Protein AF-T0YP45-F1 (afdb_monomer)

pLDDT: mean 76.04, std 20.91, range [28.64, 97.0]

InterPro domains:
  IPR009014 Transketolase C-terminal/Pyruvate-ferredoxin oxidoreductase domain II [SSF52922] (54-118)

Structure (mmCIF, N/CA/C/O backbone):
data_AF-T0YP45-F1
#
_entry.id   AF-T0YP45-F1
#
loop_
_atom_site.group_PDB
_atom_site.id
_atom_site.type_symbol
_atom_site.label_atom_id
_atom_site.label_alt_id
_atom_site.label_comp_id
_atom_site.label_asym_id
_atom_site.label_entity_id
_atom_site.label_seq_id
_atom_site.pdbx_PDB_ins_code
_atom_site.Cartn_x
_atom_site.Cartn_y
_atom_site.Cartn_z
_atom_site.occupancy
_atom_site.B_iso_or_equiv
_atom_site.auth_seq_id
_atom_site.auth_comp_id
_atom_site.auth_asym_id
_atom_site.auth_atom_id
_atom_site.pdbx_PDB_model_num
ATOM 1 N N . ASP A 1 1 ? 40.923 -34.282 -31.008 1.00 51.31 1 ASP A N 1
ATOM 2 C CA . ASP A 1 1 ? 41.028 -33.294 -32.104 1.00 51.31 1 ASP A CA 1
ATOM 3 C C . ASP A 1 1 ? 40.998 -31.878 -31.540 1.00 51.31 1 ASP A C 1
ATOM 5 O O . ASP A 1 1 ? 39.942 -31.284 -31.364 1.00 51.31 1 ASP A O 1
ATOM 9 N N . GLY A 1 2 ? 42.165 -31.387 -31.110 1.00 67.69 2 GLY A N 1
ATOM 10 C CA . GLY A 1 2 ? 42.314 -30.136 -30.359 1.00 67.69 2 GLY A CA 1
ATOM 11 C C . GLY A 1 2 ? 42.245 -28.898 -31.247 1.00 67.69 2 GLY A C 1
ATOM 12 O O . GLY A 1 2 ? 43.276 -28.347 -31.623 1.00 67.69 2 GLY A O 1
ATOM 13 N N . VAL A 1 3 ? 41.035 -28.448 -31.571 1.00 72.69 3 VAL A N 1
ATOM 14 C CA . VAL A 1 3 ? 40.846 -27.167 -32.261 1.00 72.69 3 VAL A CA 1
ATOM 15 C C . VAL A 1 3 ? 41.180 -26.032 -31.289 1.00 72.69 3 VAL A C 1
ATOM 17 O O . VAL A 1 3 ? 40.567 -25.912 -30.229 1.00 72.69 3 VAL A O 1
ATOM 20 N N . ALA A 1 4 ? 42.168 -25.205 -31.637 1.00 66.94 4 ALA A N 1
ATOM 21 C CA . ALA A 1 4 ? 42.574 -24.065 -30.823 1.00 66.94 4 ALA A CA 1
ATOM 22 C C . ALA A 1 4 ? 41.429 -23.044 -30.717 1.00 66.94 4 ALA A C 1
ATOM 24 O O . ALA A 1 4 ? 40.962 -22.510 -31.727 1.00 66.94 4 ALA A O 1
ATOM 25 N N . PHE A 1 5 ? 40.985 -22.750 -29.492 1.00 76.25 5 PHE A N 1
ATOM 26 C CA . PHE A 1 5 ? 40.005 -21.695 -29.241 1.00 76.25 5 PHE A CA 1
ATOM 27 C C . PHE A 1 5 ? 40.577 -20.353 -29.707 1.00 76.25 5 PHE A C 1
ATOM 29 O O . PHE A 1 5 ? 41.528 -19.831 -29.127 1.00 76.25 5 PHE A O 1
ATOM 36 N N . THR A 1 6 ? 40.005 -19.799 -30.775 1.00 69.50 6 THR A N 1
ATOM 37 C CA . THR A 1 6 ? 40.389 -18.482 -31.283 1.00 69.50 6 THR A CA 1
ATOM 38 C C . THR A 1 6 ? 39.403 -17.458 -30.742 1.00 69.50 6 THR A C 1
ATOM 40 O O . THR A 1 6 ? 38.245 -17.413 -31.158 1.00 69.50 6 THR A O 1
ATOM 43 N N . HIS A 1 7 ? 39.849 -16.636 -29.794 1.00 69.31 7 HIS A N 1
ATOM 44 C CA . HIS A 1 7 ? 39.040 -15.537 -29.286 1.00 69.31 7 HIS A CA 1
ATOM 45 C C . HIS A 1 7 ? 38.815 -14.508 -30.401 1.00 69.31 7 HIS A C 1
ATOM 47 O O . HIS A 1 7 ? 39.740 -13.813 -30.823 1.00 69.31 7 HIS A O 1
ATOM 53 N N . ARG A 1 8 ? 37.579 -14.424 -30.899 1.00 70.31 8 ARG A N 1
ATOM 54 C CA . ARG A 1 8 ? 37.172 -13.455 -31.918 1.00 70.31 8 ARG A CA 1
ATOM 55 C C . ARG A 1 8 ? 36.477 -12.283 -31.222 1.00 70.31 8 ARG A C 1
ATOM 57 O O . ARG A 1 8 ? 35.296 -12.369 -30.904 1.00 70.31 8 ARG A O 1
ATOM 64 N N . VAL A 1 9 ? 37.204 -11.192 -30.981 1.00 62.03 9 VAL A N 1
ATOM 65 C CA . VAL A 1 9 ? 36.599 -9.934 -30.512 1.00 62.03 9 VAL A CA 1
ATOM 66 C C . VAL A 1 9 ? 35.831 -9.313 -31.673 1.00 62.03 9 VAL A C 1
ATOM 68 O O . VAL A 1 9 ? 36.423 -8.792 -32.616 1.00 62.03 9 VAL A O 1
ATOM 71 N N . THR A 1 10 ? 34.505 -9.361 -31.625 1.00 63.22 10 THR A N 1
ATOM 72 C CA . THR A 1 10 ? 33.655 -8.569 -32.518 1.00 63.22 10 THR A CA 1
ATOM 73 C C . THR A 1 10 ? 33.561 -7.139 -31.995 1.00 63.22 10 THR A C 1
ATOM 75 O O . THR A 1 10 ? 32.873 -6.876 -31.013 1.00 63.22 10 THR A O 1
ATOM 78 N N . ALA A 1 11 ? 34.221 -6.200 -32.673 1.00 53.75 11 ALA A N 1
ATOM 79 C CA . ALA A 1 11 ? 34.114 -4.761 -32.421 1.00 53.75 11 ALA A CA 1
ATOM 80 C C . ALA A 1 11 ? 32.847 -4.159 -33.062 1.00 53.75 11 ALA A C 1
ATOM 82 O O . ALA A 1 11 ? 32.903 -3.134 -33.739 1.00 53.75 11 ALA A O 1
ATOM 83 N N . GLN A 1 12 ? 31.689 -4.805 -32.888 1.00 62.03 12 GLN A N 1
ATOM 84 C CA . GLN A 1 12 ? 30.417 -4.172 -33.229 1.00 62.03 12 GLN A CA 1
ATOM 85 C C . GLN A 1 12 ? 30.138 -3.130 -32.142 1.00 62.03 12 GLN A C 1
ATOM 87 O O . GLN A 1 12 ? 29.618 -3.440 -31.072 1.00 62.03 12 GLN A O 1
ATOM 92 N N . LEU A 1 13 ? 30.584 -1.896 -32.387 1.00 59.22 13 LEU A N 1
ATOM 93 C CA . LEU A 1 13 ? 30.359 -0.754 -31.507 1.00 59.22 13 LEU A CA 1
ATOM 94 C C . LEU A 1 13 ? 28.862 -0.418 -31.489 1.00 59.22 13 LEU A C 1
ATOM 96 O O . LEU A 1 13 ? 28.377 0.430 -32.227 1.00 59.22 13 LEU A O 1
ATOM 100 N N . LEU A 1 14 ? 28.132 -1.083 -30.596 1.00 60.19 14 LEU A N 1
ATOM 101 C CA . LEU A 1 14 ? 26.730 -0.805 -30.282 1.00 60.19 14 LEU A CA 1
ATOM 102 C C . LEU A 1 14 ? 26.561 0.458 -29.417 1.00 60.19 14 LEU A C 1
ATOM 104 O O . LEU A 1 14 ? 25.458 0.744 -28.974 1.00 60.19 14 LEU A O 1
ATOM 108 N N . GLY A 1 15 ? 27.635 1.211 -29.150 1.00 64.06 15 GLY A N 1
ATOM 109 C CA . GLY A 1 15 ? 27.667 2.284 -28.151 1.00 64.06 15 GLY A CA 1
ATOM 110 C C . GLY A 1 15 ? 26.571 3.340 -28.323 1.00 64.06 15 GLY A C 1
ATOM 111 O O . GLY A 1 15 ? 25.862 3.630 -27.367 1.00 64.06 15 GLY A O 1
ATOM 112 N N . ALA A 1 16 ? 26.370 3.867 -29.535 1.00 64.00 16 ALA A N 1
ATOM 113 C CA . ALA A 1 16 ? 25.328 4.868 -29.785 1.00 64.00 16 ALA A CA 1
ATOM 114 C C . ALA A 1 16 ? 23.909 4.293 -29.601 1.00 64.00 16 ALA A C 1
ATOM 116 O O . ALA A 1 16 ? 23.086 4.882 -28.906 1.00 64.00 16 ALA A O 1
ATOM 117 N N . THR A 1 17 ? 23.646 3.101 -30.142 1.00 68.50 17 THR A N 1
ATOM 118 C CA . THR A 1 17 ? 22.350 2.412 -30.017 1.00 68.50 17 THR A CA 1
ATOM 119 C C . THR A 1 17 ? 22.052 1.985 -28.577 1.00 68.50 17 THR A C 1
ATOM 121 O O . THR A 1 17 ? 20.904 2.041 -28.143 1.00 68.50 17 THR A O 1
ATOM 124 N N . LEU A 1 18 ? 23.072 1.592 -27.808 1.00 74.50 18 LEU A N 1
ATOM 125 C CA . LEU A 1 18 ? 22.949 1.267 -26.386 1.00 74.50 18 LEU A CA 1
ATOM 126 C C . LEU A 1 18 ? 22.614 2.511 -25.565 1.00 74.50 18 LEU A C 1
ATOM 128 O O . LEU A 1 18 ? 21.708 2.444 -24.743 1.00 74.50 18 LEU A O 1
ATOM 132 N N . ILE A 1 19 ? 23.266 3.645 -25.836 1.00 75.38 19 ILE A N 1
ATOM 133 C CA . ILE A 1 19 ? 22.957 4.929 -25.189 1.00 75.38 19 ILE A CA 1
ATOM 134 C C . ILE A 1 19 ? 21.514 5.358 -25.491 1.00 75.38 19 ILE A C 1
ATOM 136 O O . ILE A 1 19 ? 20.813 5.844 -24.605 1.00 75.38 19 ILE A O 1
ATOM 140 N N . GLU A 1 20 ? 21.037 5.186 -26.724 1.00 69.62 20 GLU A N 1
ATOM 141 C CA . GLU A 1 20 ? 19.650 5.505 -27.087 1.00 69.62 20 GLU A CA 1
ATOM 142 C C . GLU A 1 20 ? 18.635 4.566 -26.427 1.00 69.62 20 GLU A C 1
ATOM 144 O O . GLU A 1 20 ? 17.615 5.025 -25.902 1.00 69.62 20 GLU A O 1
ATOM 149 N N . LEU A 1 21 ? 18.920 3.261 -26.396 1.00 70.88 21 LEU A N 1
ATOM 150 C CA . LEU A 1 21 ? 18.086 2.275 -25.711 1.00 70.88 21 LEU A CA 1
ATOM 151 C C . LEU A 1 21 ? 18.018 2.567 -24.209 1.00 70.88 21 LEU A C 1
ATOM 153 O O . LEU A 1 21 ? 16.937 2.546 -23.623 1.00 70.88 21 LEU A O 1
ATOM 157 N N . GLU A 1 22 ? 19.158 2.890 -23.608 1.00 70.81 22 GLU A N 1
ATOM 158 C CA . GLU A 1 22 ? 19.286 3.277 -22.210 1.00 70.81 22 GLU A CA 1
ATOM 159 C C . GLU A 1 22 ? 18.484 4.552 -21.905 1.00 70.81 22 GLU A C 1
ATOM 161 O O . GLU A 1 22 ? 17.676 4.567 -20.974 1.00 70.81 22 GLU A O 1
ATOM 166 N N . ARG A 1 23 ? 18.591 5.594 -22.743 1.00 71.06 23 ARG A N 1
ATOM 167 C CA . ARG A 1 23 ? 17.770 6.815 -22.621 1.00 71.06 23 ARG A CA 1
ATOM 168 C C . ARG A 1 23 ? 16.277 6.533 -22.743 1.00 71.06 23 ARG A C 1
ATOM 170 O O . ARG A 1 23 ? 15.485 7.104 -21.996 1.00 71.06 23 ARG A O 1
ATOM 177 N N . SER A 1 24 ? 15.870 5.668 -23.673 1.00 71.75 24 SER A N 1
ATOM 178 C CA . SER A 1 24 ? 14.460 5.297 -23.820 1.00 71.75 24 SER A CA 1
ATOM 179 C C . SER A 1 24 ? 13.951 4.510 -22.613 1.00 71.75 24 SER A C 1
ATOM 181 O O . SER A 1 24 ? 12.820 4.737 -22.179 1.00 71.75 24 SER A O 1
ATOM 183 N N . LEU A 1 25 ? 14.769 3.606 -22.068 1.00 67.81 25 LEU A N 1
ATOM 184 C CA . LEU A 1 25 ? 14.449 2.852 -20.860 1.00 67.81 25 LEU A CA 1
ATOM 185 C C . LEU A 1 25 ? 14.281 3.785 -19.659 1.00 67.81 25 LEU A C 1
ATOM 187 O O . LEU A 1 25 ? 13.231 3.727 -19.029 1.00 67.81 25 LEU A O 1
ATOM 191 N N . TYR A 1 26 ? 15.244 4.668 -19.380 1.00 68.81 26 TYR A N 1
ATOM 192 C CA . TYR A 1 26 ? 15.216 5.530 -18.190 1.00 68.81 26 TYR A CA 1
ATOM 193 C C . TYR A 1 26 ? 14.351 6.792 -18.317 1.00 68.81 26 TYR A C 1
ATOM 195 O O . TYR A 1 26 ? 14.019 7.405 -17.306 1.00 68.81 26 TYR A O 1
ATOM 203 N N . GLY A 1 27 ? 13.973 7.190 -19.531 1.00 75.56 27 GLY A N 1
ATOM 204 C CA . GLY A 1 27 ? 13.120 8.352 -19.776 1.00 75.56 27 GLY A CA 1
ATOM 205 C C . GLY A 1 27 ? 11.691 7.957 -20.136 1.00 75.56 27 GLY A C 1
ATOM 206 O O . GLY A 1 27 ? 10.815 7.827 -19.279 1.00 75.56 27 GLY A O 1
ATOM 207 N N . SER A 1 28 ? 11.452 7.776 -21.436 1.00 79.19 28 SER A N 1
ATOM 208 C CA . SER A 1 28 ? 10.101 7.682 -22.001 1.00 79.19 28 SER A CA 1
ATOM 209 C C . SER A 1 28 ? 9.314 6.466 -21.513 1.00 79.19 28 SER A C 1
ATOM 211 O O . SER A 1 28 ? 8.127 6.584 -21.206 1.00 79.19 28 SER A O 1
ATOM 213 N N . ARG A 1 29 ? 9.956 5.299 -21.391 1.00 83.69 29 ARG A N 1
ATOM 214 C CA . ARG A 1 29 ? 9.275 4.063 -20.976 1.00 83.69 29 ARG A CA 1
ATOM 215 C C . ARG A 1 29 ? 8.873 4.083 -19.506 1.00 83.69 29 ARG A C 1
ATOM 217 O O . ARG A 1 29 ? 7.759 3.667 -19.189 1.00 83.69 29 ARG A O 1
ATOM 224 N N . LEU A 1 30 ? 9.729 4.597 -18.619 1.00 85.38 30 LEU A N 1
ATOM 225 C CA . LEU A 1 30 ? 9.371 4.772 -17.209 1.00 85.38 30 LEU A CA 1
ATOM 226 C C . LEU A 1 30 ? 8.228 5.773 -17.050 1.00 85.38 30 LEU A C 1
ATOM 228 O O . LEU A 1 30 ? 7.292 5.521 -16.296 1.00 85.38 30 LEU A O 1
ATOM 232 N N . GLU A 1 31 ? 8.236 6.878 -17.792 1.00 85.44 31 GLU A N 1
ATOM 233 C CA . GLU A 1 31 ? 7.129 7.827 -17.712 1.00 85.44 31 GLU A CA 1
ATOM 234 C C . GLU A 1 31 ? 5.797 7.203 -18.163 1.00 85.44 31 GLU A C 1
ATOM 236 O O . GLU A 1 31 ? 4.777 7.353 -17.483 1.00 85.44 31 GLU A O 1
ATOM 241 N N . MET A 1 32 ? 5.808 6.449 -19.266 1.00 88.75 32 MET A N 1
ATOM 242 C CA . MET A 1 32 ? 4.636 5.709 -19.742 1.00 88.75 32 MET A CA 1
ATOM 243 C C . MET A 1 32 ? 4.154 4.686 -18.711 1.00 88.75 32 MET A C 1
ATOM 245 O O . MET A 1 32 ? 2.958 4.635 -18.428 1.00 88.75 32 MET A O 1
ATOM 249 N N . ALA A 1 33 ? 5.066 3.923 -18.101 1.00 89.75 33 ALA A N 1
ATOM 250 C CA . ALA A 1 33 ? 4.731 2.966 -17.050 1.00 89.75 33 ALA A CA 1
ATOM 251 C C . ALA A 1 33 ? 4.085 3.654 -15.835 1.00 89.75 33 ALA A C 1
ATOM 253 O O . ALA A 1 33 ? 3.070 3.177 -15.331 1.00 89.75 33 ALA A O 1
ATOM 254 N N . ARG A 1 34 ? 4.607 4.815 -15.411 1.00 88.12 34 ARG A N 1
ATOM 255 C CA . ARG A 1 34 ? 4.036 5.609 -14.310 1.00 88.12 34 ARG A CA 1
ATOM 256 C C . ARG A 1 34 ? 2.623 6.095 -14.637 1.00 88.12 34 ARG A C 1
ATOM 258 O O . ARG A 1 34 ? 1.724 5.974 -13.809 1.00 88.12 34 ARG A O 1
ATOM 265 N N . ARG A 1 35 ? 2.417 6.642 -15.841 1.00 89.31 35 ARG A N 1
ATOM 266 C CA . ARG A 1 35 ? 1.097 7.112 -16.298 1.00 89.31 35 ARG A CA 1
ATOM 267 C C . ARG A 1 35 ? 0.105 5.956 -16.398 1.00 89.31 35 ARG A C 1
ATOM 269 O O . ARG A 1 35 ? -1.014 6.083 -15.917 1.00 89.31 35 ARG A O 1
ATOM 276 N N . TYR A 1 36 ? 0.526 4.825 -16.958 1.00 93.06 36 TYR A N 1
ATOM 277 C CA . TYR A 1 36 ? -0.287 3.614 -17.027 1.00 93.06 36 TYR A CA 1
ATOM 278 C C . TYR A 1 36 ? -0.686 3.126 -15.631 1.00 93.06 36 TYR A C 1
ATOM 280 O O . TYR A 1 36 ? -1.860 2.843 -15.398 1.00 93.06 36 TYR A O 1
ATOM 288 N N . ALA A 1 37 ? 0.260 3.076 -14.688 1.00 91.75 37 ALA A N 1
ATOM 289 C CA . ALA A 1 37 ? -0.010 2.651 -13.318 1.00 91.75 37 ALA A CA 1
ATOM 290 C C . ALA A 1 37 ? -1.036 3.553 -12.619 1.00 91.75 37 ALA A C 1
ATOM 292 O O . ALA A 1 37 ? -1.955 3.046 -11.976 1.00 91.75 37 ALA A O 1
ATOM 293 N N . ALA A 1 38 ? -0.911 4.872 -12.795 1.00 88.25 38 ALA A N 1
ATOM 294 C CA . ALA A 1 38 ? -1.852 5.847 -12.253 1.00 88.25 38 ALA A CA 1
ATOM 295 C C . ALA A 1 38 ? -3.246 5.733 -12.894 1.00 88.25 38 ALA A C 1
ATOM 297 O O . ALA A 1 38 ? -4.239 5.655 -12.177 1.00 88.25 38 ALA A O 1
ATOM 298 N N . LEU A 1 39 ? -3.325 5.666 -14.229 1.00 92.69 39 LEU A N 1
ATOM 299 C CA . LEU A 1 39 ? -4.594 5.571 -14.966 1.00 92.69 39 LEU A CA 1
ATOM 300 C C . LEU A 1 39 ? -5.373 4.291 -14.644 1.00 92.69 39 LEU A C 1
ATOM 302 O O . LEU A 1 39 ? -6.598 4.308 -14.636 1.00 92.69 39 LEU A O 1
ATOM 306 N N . ASN A 1 40 ? -4.670 3.193 -14.364 1.00 94.44 40 ASN A N 1
ATOM 307 C CA . ASN A 1 40 ? -5.285 1.907 -14.034 1.00 94.44 40 ASN A CA 1
ATOM 308 C C . ASN A 1 40 ? -5.427 1.669 -12.521 1.00 94.44 40 ASN A C 1
ATOM 310 O O . ASN A 1 40 ? -5.808 0.570 -12.121 1.00 94.44 40 ASN A O 1
ATOM 314 N N . GLY A 1 41 ? -5.093 2.654 -11.675 1.00 92.44 41 GLY A N 1
ATOM 315 C CA . GLY A 1 41 ? -5.209 2.537 -10.217 1.00 92.44 41 GLY A CA 1
ATOM 316 C C . GLY A 1 41 ? -4.468 1.326 -9.639 1.00 92.44 41 GLY A C 1
ATOM 317 O O . GLY A 1 41 ? -4.992 0.639 -8.760 1.00 92.44 41 GLY A O 1
ATOM 318 N N . LEU A 1 42 ? -3.283 1.005 -10.177 1.00 94.06 42 LEU A N 1
ATOM 319 C CA . LEU A 1 42 ? -2.544 -0.198 -9.773 1.00 94.06 42 LEU A CA 1
ATOM 320 C C . LEU A 1 42 ? -2.096 -0.114 -8.309 1.00 94.06 42 LEU A C 1
ATOM 322 O O . LEU A 1 42 ? -2.220 -1.089 -7.559 1.00 94.06 42 LEU A O 1
ATOM 326 N N . ASP A 1 43 ? -1.603 1.058 -7.916 1.00 94.38 43 ASP A N 1
ATOM 327 C CA . ASP A 1 43 ? -1.319 1.397 -6.529 1.00 94.38 43 ASP A CA 1
ATOM 328 C C . ASP A 1 43 ? -2.585 1.959 -5.878 1.00 94.38 43 ASP A C 1
ATOM 330 O O . ASP A 1 43 ? -3.276 2.794 -6.463 1.00 94.38 43 ASP A O 1
ATOM 334 N N . ARG A 1 44 ? -2.901 1.498 -4.666 1.00 94.56 44 ARG A N 1
ATOM 335 C CA . ARG A 1 44 ? -4.184 1.802 -4.019 1.00 94.56 44 ARG A CA 1
ATOM 336 C C . ARG A 1 44 ? -4.087 1.830 -2.505 1.00 94.56 44 ARG A C 1
ATOM 338 O O . ARG A 1 44 ? -3.476 0.946 -1.905 1.00 94.56 44 ARG A O 1
ATOM 345 N N . VAL A 1 45 ? -4.742 2.812 -1.893 1.00 96.31 45 VAL A N 1
ATOM 346 C CA . VAL A 1 45 ? -5.017 2.820 -0.452 1.00 96.31 45 VAL A CA 1
ATOM 347 C C . VAL A 1 45 ? -6.149 1.833 -0.201 1.00 96.31 45 VAL A C 1
ATOM 349 O O . VAL A 1 45 ? -7.238 1.997 -0.741 1.00 96.31 45 VAL A O 1
ATOM 352 N N . THR A 1 46 ? -5.868 0.763 0.537 1.00 95.56 46 THR A N 1
ATOM 353 C CA . THR A 1 46 ? -6.823 -0.332 0.759 1.00 95.56 46 THR A CA 1
ATOM 354 C C . THR A 1 46 ? -7.558 -0.224 2.084 1.00 95.56 46 THR A C 1
ATOM 356 O O . THR A 1 46 ? -8.651 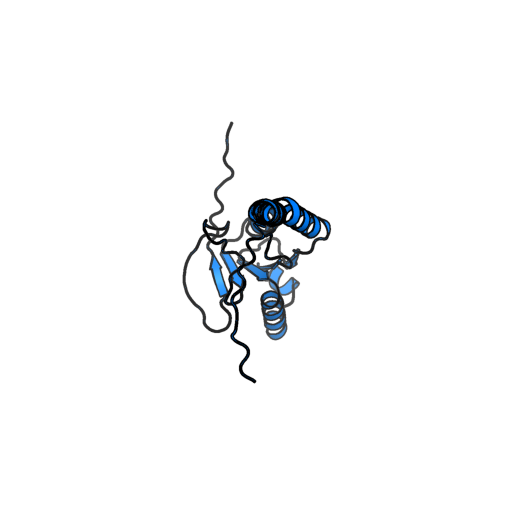-0.755 2.186 1.00 95.56 46 THR A O 1
ATOM 359 N N . ALA A 1 47 ? -7.003 0.492 3.062 1.00 96.44 47 ALA A N 1
ATOM 360 C CA . ALA A 1 47 ? -7.695 0.859 4.295 1.00 96.44 47 ALA A CA 1
ATOM 361 C C . ALA A 1 47 ? -7.353 2.309 4.653 1.00 96.44 47 ALA A C 1
ATOM 363 O O . ALA A 1 47 ? -6.192 2.712 4.521 1.00 96.44 47 ALA A O 1
ATOM 364 N N . HIS A 1 48 ? -8.356 3.084 5.063 1.00 96.81 48 HIS A N 1
ATOM 365 C CA . HIS A 1 48 ? -8.191 4.449 5.556 1.00 96.81 48 HIS A CA 1
ATOM 366 C C . HIS A 1 48 ? -9.371 4.850 6.446 1.00 96.81 48 HIS A C 1
ATOM 368 O O . HIS A 1 48 ? -10.510 4.449 6.203 1.00 96.81 48 HIS A O 1
ATOM 374 N N . GLY A 1 49 ? -9.100 5.697 7.430 1.00 94.62 49 GLY A N 1
ATOM 375 C CA . GLY A 1 49 ? -10.069 6.308 8.327 1.00 94.62 49 GLY A CA 1
ATOM 376 C C . GLY A 1 49 ? -9.907 7.829 8.387 1.00 94.62 49 GLY A C 1
ATOM 377 O O . GLY A 1 49 ? -8.945 8.415 7.891 1.00 94.62 49 GLY A O 1
ATOM 378 N N . ALA A 1 50 ? -10.870 8.507 9.013 1.00 91.56 50 ALA A N 1
ATOM 379 C CA . ALA A 1 50 ? -10.842 9.969 9.153 1.00 91.56 50 ALA A CA 1
ATOM 380 C C . ALA A 1 50 ? -9.773 10.472 10.145 1.00 91.56 50 ALA A C 1
ATOM 382 O O . ALA A 1 50 ? -9.503 11.669 10.205 1.00 91.56 50 ALA A O 1
ATOM 383 N N . ARG A 1 51 ? -9.205 9.573 10.958 1.00 92.88 51 ARG A N 1
ATOM 384 C CA . ARG A 1 51 ? -8.260 9.881 12.042 1.00 92.88 51 ARG A CA 1
ATOM 385 C C . ARG A 1 51 ? -7.004 9.012 11.965 1.00 92.88 51 ARG A C 1
ATOM 387 O O . ARG A 1 51 ? -6.447 8.654 12.998 1.00 92.88 51 ARG A O 1
ATOM 394 N N . ASP A 1 52 ? -6.590 8.641 10.755 1.00 95.94 52 ASP A N 1
ATOM 395 C CA . ASP A 1 52 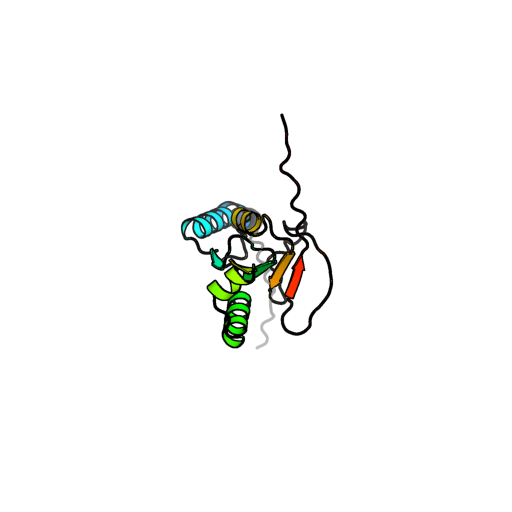? -5.377 7.845 10.573 1.00 95.94 52 ASP A CA 1
ATOM 396 C C . ASP A 1 52 ? -4.160 8.578 11.143 1.00 95.94 52 ASP A C 1
ATOM 398 O O . ASP A 1 52 ? -3.901 9.728 10.793 1.00 95.94 52 ASP A O 1
ATOM 402 N N . VAL A 1 53 ? -3.395 7.897 11.992 1.00 95.19 53 VAL A N 1
ATOM 403 C CA . VAL A 1 53 ? -2.158 8.419 12.594 1.00 95.19 53 VAL A CA 1
ATOM 404 C C . VAL A 1 53 ? -0.944 7.558 12.259 1.00 95.19 53 VAL A C 1
ATOM 406 O O . VAL A 1 53 ? 0.181 8.057 12.286 1.00 95.19 53 VAL A O 1
ATOM 409 N N . VAL A 1 54 ? -1.157 6.291 11.889 1.00 96.00 54 VAL A N 1
ATOM 410 C CA . VAL A 1 54 ? -0.114 5.376 11.410 1.00 96.00 54 VAL A CA 1
ATOM 411 C C . VAL A 1 54 ? -0.441 4.933 9.990 1.00 96.00 54 VAL A C 1
ATOM 413 O O . VAL A 1 54 ? -1.572 4.569 9.690 1.00 96.00 54 VAL A O 1
ATOM 416 N N . GLY A 1 55 ? 0.555 4.927 9.110 1.00 96.44 55 GLY A N 1
ATOM 417 C CA . GLY A 1 55 ? 0.448 4.362 7.768 1.00 96.44 55 GLY A CA 1
ATOM 418 C C . GLY A 1 55 ? 1.336 3.143 7.594 1.00 96.44 55 GLY A C 1
ATOM 419 O O . GLY A 1 55 ? 2.482 3.152 8.024 1.00 96.44 55 GLY A O 1
ATOM 420 N N . ILE A 1 56 ? 0.847 2.120 6.905 1.00 96.25 56 ILE A N 1
ATOM 421 C CA . ILE A 1 56 ? 1.627 0.974 6.445 1.00 96.25 56 ILE A CA 1
ATOM 422 C C . ILE A 1 56 ? 1.736 1.033 4.919 1.00 96.25 56 ILE A C 1
ATOM 424 O O . ILE A 1 56 ? 0.730 1.046 4.208 1.00 96.25 56 ILE A O 1
ATOM 428 N N . VAL A 1 57 ? 2.966 1.047 4.410 1.00 95.31 57 VAL A N 1
ATOM 429 C CA . VAL A 1 57 ? 3.289 0.976 2.981 1.00 95.31 57 VAL A CA 1
ATOM 430 C C . VAL A 1 57 ? 3.906 -0.381 2.700 1.00 95.31 57 VAL A C 1
ATOM 432 O O . VAL A 1 57 ? 4.910 -0.740 3.313 1.00 95.31 57 VAL A O 1
ATOM 435 N N . ALA A 1 58 ? 3.349 -1.127 1.752 1.00 93.69 58 ALA A N 1
ATOM 436 C CA . ALA A 1 58 ? 3.939 -2.389 1.331 1.00 93.69 58 ALA A CA 1
ATOM 437 C C . ALA A 1 58 ? 3.782 -2.609 -0.175 1.00 93.69 58 ALA A C 1
ATOM 439 O O . ALA A 1 58 ? 2.773 -2.226 -0.774 1.00 93.69 58 ALA A O 1
ATOM 440 N N . ALA A 1 59 ? 4.772 -3.266 -0.780 1.00 90.81 59 ALA A N 1
ATOM 441 C CA . ALA A 1 59 ? 4.773 -3.591 -2.202 1.00 90.81 59 ALA A CA 1
ATOM 442 C C . ALA A 1 59 ? 4.840 -5.094 -2.464 1.00 90.81 59 ALA A C 1
ATOM 444 O O . ALA A 1 59 ? 5.401 -5.859 -1.677 1.00 90.81 59 ALA A O 1
ATOM 445 N N . GLY A 1 60 ? 4.294 -5.515 -3.608 1.00 86.31 60 GLY A N 1
ATOM 446 C CA . GLY A 1 60 ? 4.473 -6.875 -4.125 1.00 86.31 60 GLY A CA 1
ATOM 447 C C . GLY A 1 60 ? 4.171 -7.983 -3.093 1.00 86.31 60 GLY A C 1
ATOM 448 O O . GLY A 1 60 ? 3.114 -7.944 -2.453 1.00 86.31 60 GLY A O 1
ATOM 449 N N . PRO A 1 61 ? 5.068 -8.975 -2.912 1.00 89.19 61 PRO A N 1
ATOM 450 C CA . PRO A 1 61 ? 4.888 -10.052 -1.932 1.00 89.19 61 PRO A CA 1
ATOM 451 C C . PRO A 1 61 ? 4.776 -9.572 -0.479 1.00 89.19 61 PRO A C 1
ATOM 453 O O . PRO A 1 61 ? 4.036 -10.171 0.300 1.00 89.19 61 PRO A O 1
ATOM 456 N N . ALA A 1 62 ? 5.454 -8.477 -0.117 1.00 90.88 62 ALA A N 1
ATOM 457 C CA . ALA A 1 62 ? 5.405 -7.931 1.237 1.00 90.88 62 ALA A CA 1
ATOM 458 C C . ALA A 1 62 ? 3.990 -7.454 1.598 1.00 90.88 62 ALA A C 1
ATOM 460 O O . ALA A 1 62 ? 3.520 -7.714 2.702 1.00 90.88 62 ALA A O 1
ATOM 461 N N . TYR A 1 63 ? 3.261 -6.859 0.646 1.00 93.94 63 TYR A N 1
ATOM 462 C CA . TYR A 1 63 ? 1.863 -6.473 0.862 1.00 93.94 63 TYR A CA 1
ATOM 463 C C . TYR A 1 63 ? 0.977 -7.677 1.202 1.00 93.94 63 TYR A C 1
ATOM 465 O O . TYR A 1 63 ? 0.182 -7.623 2.136 1.00 93.94 63 TYR A O 1
ATOM 473 N N . ARG A 1 64 ? 1.145 -8.797 0.490 1.00 93.62 64 ARG A N 1
ATOM 474 C CA . ARG A 1 64 ? 0.382 -10.025 0.766 1.00 93.62 64 ARG A CA 1
ATOM 475 C C . ARG A 1 64 ? 0.737 -10.641 2.113 1.00 93.62 64 ARG A C 1
ATOM 477 O O . ARG A 1 64 ? -0.142 -11.184 2.773 1.00 93.62 64 ARG A O 1
ATOM 484 N N . ALA A 1 65 ? 1.995 -10.532 2.535 1.00 93.56 65 ALA A N 1
ATOM 485 C CA . ALA A 1 65 ? 2.403 -10.947 3.871 1.00 93.56 65 ALA A CA 1
ATOM 486 C C . ALA A 1 65 ? 1.737 -10.087 4.961 1.00 93.56 65 ALA A C 1
ATOM 488 O O . ALA A 1 65 ? 1.246 -10.643 5.941 1.00 93.56 65 ALA A O 1
ATOM 489 N N . VAL A 1 66 ? 1.656 -8.764 4.764 1.00 94.75 66 VAL A N 1
ATOM 490 C CA . VAL A 1 66 ? 0.945 -7.843 5.670 1.00 94.75 66 VAL A CA 1
ATOM 491 C C . VAL A 1 66 ? -0.542 -8.189 5.743 1.00 94.75 66 VAL A C 1
ATOM 493 O O . VAL A 1 66 ? -1.055 -8.430 6.828 1.00 94.75 66 VAL A O 1
ATOM 496 N N . GLU A 1 67 ? -1.221 -8.296 4.601 1.00 94.56 67 GLU A N 1
ATOM 497 C CA . GLU A 1 67 ? -2.646 -8.652 4.523 1.00 94.56 67 GLU A CA 1
ATOM 498 C C . GLU A 1 67 ? -2.936 -10.004 5.193 1.00 94.56 67 GLU A C 1
ATOM 500 O O . GLU A 1 67 ? -3.892 -10.154 5.953 1.00 94.56 67 GLU A O 1
ATOM 505 N N . HIS A 1 68 ? -2.078 -10.999 4.962 1.00 95.12 68 HIS A N 1
ATOM 506 C CA . HIS A 1 68 ? -2.197 -12.302 5.604 1.00 95.12 68 HIS A CA 1
ATOM 507 C C . HIS A 1 68 ? -1.996 -12.223 7.125 1.00 95.12 68 HIS A C 1
ATOM 509 O O . HIS A 1 68 ? -2.729 -12.876 7.867 1.00 95.12 68 HIS A O 1
ATOM 515 N N . ALA A 1 69 ? -1.029 -11.434 7.598 1.00 95.88 69 ALA A N 1
ATOM 516 C CA . ALA A 1 69 ? -0.784 -11.240 9.025 1.00 95.88 69 ALA A CA 1
ATOM 517 C C . ALA A 1 69 ? -1.958 -10.530 9.717 1.00 95.88 69 ALA A C 1
ATOM 519 O O . ALA A 1 69 ? -2.394 -10.983 10.772 1.00 95.88 69 ALA A O 1
ATOM 520 N N . LEU A 1 70 ? -2.510 -9.486 9.093 1.00 95.44 70 LEU A N 1
ATOM 521 C CA . LEU A 1 70 ? -3.690 -8.767 9.582 1.00 95.44 70 LEU A CA 1
ATOM 522 C C . LEU A 1 70 ? -4.900 -9.692 9.697 1.00 95.44 70 LEU A C 1
ATOM 524 O O . LEU A 1 70 ? -5.490 -9.814 10.767 1.00 95.44 70 LEU A O 1
ATOM 528 N N . ARG A 1 71 ? -5.183 -10.463 8.641 1.00 95.19 71 ARG A N 1
ATOM 529 C CA . ARG A 1 71 ? -6.257 -11.463 8.666 1.00 95.19 71 ARG A CA 1
ATOM 530 C C . ARG A 1 71 ? -6.064 -12.518 9.749 1.00 95.19 71 ARG A C 1
ATOM 532 O O . ARG A 1 71 ? -7.033 -12.941 10.369 1.00 95.19 71 ARG A O 1
ATOM 539 N N . ARG A 1 72 ? -4.828 -12.966 9.988 1.00 96.81 72 ARG A N 1
ATOM 540 C CA . ARG A 1 72 ? -4.521 -13.910 11.078 1.00 96.81 72 ARG A CA 1
ATOM 541 C C . ARG A 1 72 ? -4.710 -13.301 12.464 1.00 96.81 72 ARG A C 1
ATOM 543 O O . ARG A 1 72 ? -4.990 -14.048 13.394 1.00 96.81 72 ARG A O 1
ATOM 550 N N . ALA A 1 73 ? -4.554 -11.988 12.590 1.00 96.06 73 ALA A N 1
ATOM 551 C CA . ALA A 1 73 ? -4.872 -11.242 13.801 1.00 96.06 73 ALA A CA 1
ATOM 552 C C . ALA A 1 73 ? -6.378 -10.947 13.945 1.00 96.06 73 ALA A C 1
ATOM 554 O O . ALA A 1 73 ? -6.782 -10.411 14.971 1.00 96.06 73 ALA A O 1
ATOM 555 N N . GLY A 1 74 ? -7.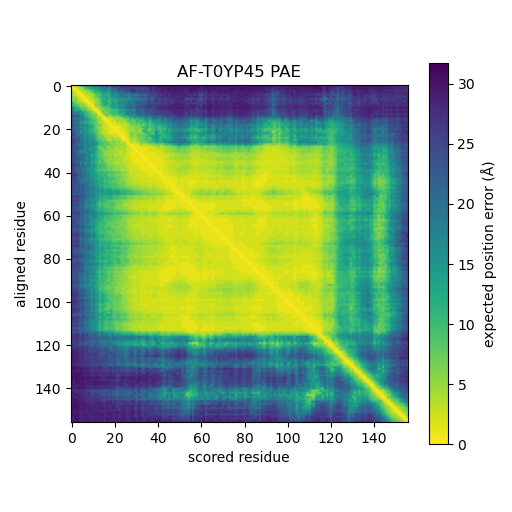200 -11.312 12.953 1.00 96.19 74 GLY A N 1
ATOM 556 C CA . GLY A 1 74 ? -8.636 -11.037 12.946 1.00 96.19 74 GLY A CA 1
ATOM 557 C C . GLY A 1 74 ? -8.988 -9.594 12.590 1.00 96.19 74 GLY A C 1
ATOM 558 O O . GLY A 1 74 ? -10.068 -9.163 12.960 1.00 96.19 74 GLY A O 1
ATOM 559 N N . LEU A 1 75 ? -8.088 -8.870 11.914 1.00 96.50 75 LEU A N 1
ATOM 560 C CA . LEU A 1 75 ? -8.284 -7.478 11.507 1.00 96.50 75 LEU A CA 1
ATOM 561 C C . LEU A 1 75 ? -8.636 -7.395 10.019 1.00 96.50 75 LEU A C 1
ATOM 563 O O . LEU A 1 75 ? -7.903 -7.931 9.176 1.00 96.50 75 LEU A O 1
ATOM 567 N N . ASP A 1 76 ? -9.721 -6.695 9.708 1.00 94.50 76 ASP A N 1
ATOM 568 C CA . ASP A 1 76 ? -10.114 -6.298 8.357 1.00 94.50 76 ASP A CA 1
ATOM 569 C C . ASP A 1 76 ? -9.824 -4.807 8.076 1.00 94.50 76 ASP A C 1
ATOM 571 O O . ASP A 1 76 ? -9.213 -4.096 8.881 1.00 94.50 76 ASP A O 1
ATOM 575 N N . GLU A 1 77 ? -10.199 -4.311 6.893 1.00 93.06 77 GLU A N 1
ATOM 576 C CA . GLU A 1 77 ? -9.965 -2.912 6.525 1.00 93.06 77 GLU A CA 1
ATOM 577 C C . GLU A 1 77 ? -10.719 -1.902 7.407 1.00 93.06 77 GLU A C 1
ATOM 579 O O . GLU A 1 77 ? -10.255 -0.769 7.557 1.00 93.06 77 GLU A O 1
ATOM 584 N N . ARG A 1 78 ? -11.866 -2.284 7.982 1.00 94.69 78 ARG A N 1
ATOM 585 C CA . ARG A 1 78 ? -12.648 -1.431 8.888 1.00 94.69 78 ARG A CA 1
ATOM 586 C C . ARG A 1 78 ? -11.990 -1.371 10.254 1.00 94.69 78 ARG A C 1
ATOM 588 O O . ARG A 1 78 ? -11.823 -0.272 10.773 1.00 94.69 78 ARG A O 1
ATOM 595 N N . ASP A 1 79 ? -11.530 -2.508 10.771 1.00 96.56 79 ASP A N 1
ATOM 596 C CA . ASP A 1 79 ? -10.791 -2.559 12.035 1.00 96.56 79 ASP A CA 1
ATOM 597 C C . ASP A 1 79 ? -9.542 -1.667 11.981 1.00 96.56 79 ASP A C 1
ATOM 599 O O . ASP A 1 79 ? -9.226 -0.952 12.932 1.00 96.56 79 ASP A O 1
ATOM 603 N N . LEU A 1 80 ? -8.843 -1.665 10.839 1.00 96.25 80 LEU A N 1
ATOM 604 C CA . LEU A 1 80 ? -7.711 -0.768 10.609 1.00 96.25 80 LEU A CA 1
ATOM 605 C C . LEU A 1 80 ? -8.119 0.708 10.622 1.00 96.25 80 LEU A C 1
ATOM 607 O O . LEU A 1 80 ? -7.453 1.513 11.274 1.00 96.25 80 LEU A O 1
ATOM 611 N N . ALA A 1 81 ? -9.197 1.066 9.922 1.00 94.19 81 ALA A N 1
ATOM 612 C CA . ALA A 1 81 ? -9.690 2.439 9.877 1.00 94.19 81 ALA A CA 1
ATOM 613 C C . ALA A 1 81 ? -10.106 2.942 11.271 1.00 94.19 81 ALA A C 1
ATOM 615 O O . ALA A 1 81 ? -9.758 4.062 11.653 1.00 94.19 81 ALA A O 1
ATOM 616 N N . ASP A 1 82 ? -10.786 2.100 12.051 1.00 95.12 82 ASP A N 1
ATOM 617 C CA . ASP A 1 82 ? -11.209 2.405 13.421 1.00 95.12 82 ASP A CA 1
ATOM 618 C C . ASP A 1 82 ? -10.013 2.518 14.379 1.00 95.12 82 ASP A C 1
ATOM 620 O O . ASP A 1 82 ? -10.009 3.355 15.285 1.00 95.12 82 ASP A O 1
ATOM 624 N N . ALA A 1 83 ? -8.953 1.740 14.138 1.00 94.88 83 ALA A N 1
ATOM 625 C CA . ALA A 1 83 ? -7.686 1.829 14.858 1.00 94.88 83 ALA A CA 1
ATOM 626 C C . ALA A 1 83 ? -6.802 3.021 14.430 1.00 94.88 83 ALA A C 1
ATOM 628 O O . ALA A 1 83 ? -5.730 3.223 15.006 1.00 94.88 83 ALA A O 1
ATOM 629 N N . GLY A 1 84 ? -7.213 3.809 13.430 1.00 96.19 84 GLY A N 1
ATOM 630 C CA . GLY A 1 84 ? -6.424 4.923 12.897 1.00 96.19 84 GLY A CA 1
ATOM 631 C C . GLY A 1 84 ? -5.189 4.470 12.111 1.00 96.19 84 GLY A C 1
ATOM 632 O O . GLY A 1 84 ? -4.139 5.124 12.165 1.00 96.19 84 GLY A O 1
ATOM 633 N N . VAL A 1 85 ? -5.298 3.343 11.403 1.00 96.56 85 VAL A N 1
ATOM 634 C CA . VAL A 1 85 ? -4.241 2.763 10.574 1.00 96.56 85 VAL A CA 1
ATOM 635 C C . VAL A 1 85 ? -4.626 2.820 9.097 1.00 96.56 85 VAL A C 1
ATOM 637 O O . VAL A 1 85 ? -5.563 2.168 8.641 1.00 96.56 85 VAL A O 1
ATOM 640 N N . ARG A 1 86 ? -3.818 3.536 8.314 1.00 96.94 86 ARG A N 1
ATOM 641 C CA . ARG A 1 86 ? -3.913 3.581 6.853 1.00 96.94 86 ARG A CA 1
ATOM 642 C C . ARG A 1 86 ? -3.046 2.495 6.230 1.00 96.94 86 ARG A C 1
ATOM 644 O O . ARG A 1 86 ? -1.898 2.322 6.629 1.00 96.94 86 ARG A O 1
ATOM 651 N N . LEU A 1 87 ? -3.525 1.812 5.195 1.00 97.00 87 LEU A N 1
ATOM 652 C CA . LEU A 1 87 ? -2.751 0.801 4.464 1.00 97.00 87 LEU A CA 1
ATOM 653 C C . LEU A 1 87 ? -2.740 1.109 2.968 1.00 97.00 87 LEU A C 1
ATOM 655 O O . LEU A 1 87 ? -3.797 1.257 2.357 1.00 97.00 87 LEU A O 1
ATOM 659 N N . VAL A 1 88 ? -1.552 1.155 2.359 1.00 96.69 88 VAL A N 1
ATOM 660 C CA . VAL A 1 88 ? -1.388 1.301 0.906 1.00 96.69 88 VAL A CA 1
ATOM 661 C C . VAL A 1 88 ? -0.667 0.107 0.295 1.00 96.69 88 VAL A C 1
ATOM 663 O O . VAL A 1 88 ? 0.377 -0.349 0.769 1.00 96.69 88 VAL A O 1
ATOM 666 N N . LYS A 1 89 ? -1.236 -0.373 -0.811 1.00 95.69 89 LYS A N 1
ATOM 667 C CA . LYS A 1 89 ? -0.613 -1.316 -1.727 1.00 95.69 89 LYS A CA 1
ATOM 668 C C . LYS A 1 89 ? 0.136 -0.553 -2.809 1.00 95.69 89 LYS A C 1
ATOM 670 O O . LYS A 1 89 ? -0.487 0.147 -3.605 1.00 95.69 89 LYS A O 1
ATOM 675 N N . VAL A 1 90 ? 1.436 -0.796 -2.908 1.00 94.12 90 VAL A N 1
ATOM 676 C CA . VAL A 1 90 ? 2.257 -0.386 -4.051 1.00 94.12 90 VAL A CA 1
ATOM 677 C C . VAL A 1 90 ? 2.422 -1.594 -4.981 1.00 94.12 90 VAL A C 1
ATOM 679 O O . VAL A 1 90 ? 3.173 -2.530 -4.708 1.00 94.12 90 VAL A O 1
ATOM 682 N N . ALA A 1 91 ? 1.650 -1.634 -6.061 1.00 92.06 91 ALA A N 1
ATOM 683 C CA . ALA A 1 91 ? 1.752 -2.668 -7.084 1.00 92.06 91 ALA A CA 1
ATOM 684 C C . ALA A 1 91 ? 2.921 -2.415 -8.043 1.00 92.06 91 ALA A C 1
ATOM 686 O O . ALA A 1 91 ? 3.530 -3.380 -8.507 1.00 92.06 91 ALA A O 1
ATOM 687 N N . VAL A 1 92 ? 3.247 -1.147 -8.313 1.00 91.06 92 VAL A N 1
ATOM 688 C CA . VAL A 1 92 ? 4.361 -0.746 -9.179 1.00 91.06 92 VAL A CA 1
ATOM 689 C C . VAL A 1 92 ? 5.423 -0.029 -8.337 1.00 91.06 92 VAL A C 1
ATOM 691 O O . VAL A 1 92 ? 5.389 1.189 -8.190 1.00 91.06 92 VAL A O 1
ATOM 694 N N . PRO A 1 93 ? 6.386 -0.769 -7.751 1.00 85.56 93 PRO A N 1
ATOM 695 C CA . PRO A 1 93 ? 7.428 -0.173 -6.912 1.00 85.56 93 PRO A CA 1
ATOM 696 C C . PRO A 1 93 ? 8.382 0.733 -7.700 1.00 85.56 93 PRO A C 1
ATOM 698 O O . PRO A 1 93 ? 8.896 1.712 -7.164 1.00 85.56 93 PRO A O 1
ATOM 701 N N . HIS A 1 94 ? 8.608 0.424 -8.980 1.00 86.69 94 HIS A N 1
ATOM 702 C CA . HIS A 1 94 ? 9.363 1.266 -9.896 1.00 86.69 94 HIS A CA 1
ATOM 703 C C . HIS A 1 94 ? 8.686 1.285 -11.274 1.00 86.69 94 HIS A C 1
ATOM 705 O O . HIS A 1 94 ? 8.486 0.215 -11.855 1.00 86.69 94 HIS A O 1
ATOM 711 N N . PRO A 1 95 ? 8.347 2.464 -11.817 1.00 87.06 95 PRO A N 1
ATOM 712 C CA . PRO A 1 95 ? 8.499 3.793 -11.217 1.00 87.06 95 PRO A CA 1
ATOM 713 C C . PRO A 1 95 ? 7.477 4.047 -10.095 1.00 87.06 95 PRO A C 1
ATOM 715 O O . PRO A 1 95 ? 6.288 3.796 -10.267 1.00 87.06 95 PRO A O 1
ATOM 718 N N . LEU A 1 96 ? 7.939 4.591 -8.967 1.00 86.12 96 LEU A N 1
ATOM 719 C CA . LEU A 1 96 ? 7.090 4.883 -7.811 1.00 86.12 96 LEU A CA 1
ATOM 720 C C . LEU A 1 96 ? 6.078 5.999 -8.119 1.00 86.12 96 LEU A C 1
ATOM 722 O O . LEU A 1 96 ? 6.431 7.040 -8.682 1.00 86.12 96 LEU A O 1
ATOM 726 N N . ASN A 1 97 ? 4.831 5.827 -7.679 1.00 89.50 97 ASN A N 1
ATOM 727 C CA . ASN A 1 97 ? 3.832 6.891 -7.713 1.00 89.50 97 ASN A CA 1
ATOM 728 C C . ASN A 1 97 ? 4.054 7.900 -6.570 1.00 89.50 97 ASN A C 1
ATOM 730 O O . ASN A 1 97 ? 3.473 7.792 -5.491 1.00 89.50 97 ASN A O 1
ATOM 734 N N . GLU A 1 98 ? 4.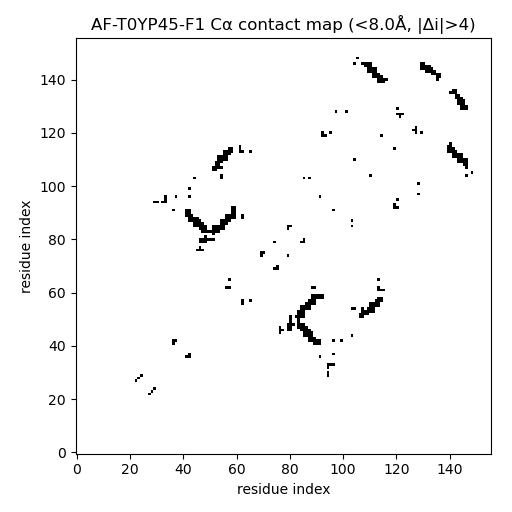906 8.899 -6.810 1.00 84.94 98 GLU A N 1
ATOM 735 C CA . GLU A 1 98 ? 5.255 9.914 -5.804 1.00 84.94 98 GLU A CA 1
ATOM 736 C C . GLU A 1 98 ? 4.049 10.729 -5.310 1.00 84.94 98 GLU A C 1
ATOM 738 O O . GLU A 1 98 ? 4.028 11.129 -4.148 1.00 84.94 98 GLU A O 1
ATOM 743 N N . VAL A 1 99 ? 3.042 10.958 -6.163 1.00 88.56 99 VAL A N 1
ATOM 744 C CA . VAL A 1 99 ? 1.822 11.690 -5.783 1.00 88.56 99 VAL A CA 1
ATOM 745 C C . VAL A 1 99 ? 1.048 10.887 -4.747 1.00 88.56 99 VAL A C 1
ATOM 747 O O . VAL A 1 99 ? 0.816 11.385 -3.649 1.00 88.56 99 VAL A O 1
ATOM 750 N N . LEU A 1 100 ? 0.761 9.618 -5.051 1.00 90.38 100 LEU A N 1
ATOM 751 C CA . LEU A 1 100 ? 0.055 8.732 -4.131 1.00 90.38 100 LEU A CA 1
ATOM 752 C C . LEU A 1 100 ? 0.799 8.586 -2.801 1.00 90.38 100 LEU A C 1
ATOM 754 O O . LEU A 1 100 ? 0.179 8.651 -1.748 1.00 90.38 100 LEU A O 1
ATOM 758 N N . VAL A 1 101 ? 2.123 8.405 -2.830 1.00 89.38 101 VAL A N 1
ATOM 759 C CA . VAL A 1 101 ? 2.925 8.243 -1.604 1.00 89.38 101 VAL A CA 1
ATOM 760 C C . VAL A 1 101 ? 2.891 9.506 -0.740 1.00 89.38 101 VAL A C 1
ATOM 762 O O . VAL A 1 101 ? 2.758 9.405 0.478 1.00 89.38 101 VAL A O 1
ATOM 765 N N . ARG A 1 102 ? 2.974 10.698 -1.347 1.00 89.50 102 ARG A N 1
ATOM 766 C CA . ARG A 1 102 ? 2.874 11.974 -0.618 1.00 89.50 102 ARG A CA 1
ATOM 767 C C . ARG A 1 102 ? 1.480 12.193 -0.041 1.00 89.50 102 ARG A C 1
ATOM 769 O O . ARG A 1 102 ? 1.358 12.620 1.101 1.00 89.50 102 ARG A O 1
ATOM 776 N N . GLU A 1 103 ? 0.439 11.893 -0.811 1.00 91.12 103 GLU A N 1
ATOM 777 C CA . GLU A 1 103 ? -0.948 11.982 -0.350 1.00 91.12 103 GLU A CA 1
ATOM 778 C C . GLU A 1 103 ? -1.230 10.999 0.783 1.00 91.12 103 GLU A C 1
ATOM 780 O O . GLU A 1 103 ? -1.829 11.374 1.788 1.00 91.12 103 GLU A O 1
ATOM 785 N N . PHE A 1 104 ? -0.730 9.771 0.658 1.00 93.88 104 PHE A N 1
ATOM 786 C CA . PHE A 1 104 ? -0.816 8.743 1.684 1.00 93.88 104 PHE A CA 1
ATOM 787 C C . PHE A 1 104 ? -0.112 9.154 2.978 1.00 93.88 104 PHE A C 1
ATOM 789 O O . PHE A 1 104 ? -0.637 8.888 4.054 1.00 93.88 104 PHE A O 1
ATOM 796 N N . ALA A 1 105 ? 1.057 9.792 2.892 1.00 92.19 105 ALA A N 1
ATOM 797 C CA . ALA A 1 105 ? 1.833 10.208 4.059 1.00 92.19 105 ALA A CA 1
ATOM 798 C C . ALA A 1 105 ? 1.256 11.442 4.776 1.00 92.19 105 ALA A C 1
ATOM 800 O O . ALA A 1 105 ? 1.693 11.770 5.880 1.00 92.19 105 ALA A O 1
ATOM 801 N N . ARG A 1 106 ? 0.300 12.143 4.155 1.00 90.69 106 ARG A N 1
ATOM 802 C CA . ARG A 1 106 ? -0.278 13.367 4.707 1.00 90.69 106 ARG A CA 1
ATOM 803 C C . ARG A 1 106 ? -1.037 13.073 6.001 1.00 90.69 106 ARG A C 1
ATOM 805 O O . ARG A 1 106 ? -1.819 12.121 6.061 1.00 90.69 106 ARG A O 1
ATOM 812 N N . ASP A 1 107 ? -0.785 13.919 6.998 1.00 90.56 107 ASP A N 1
ATOM 813 C CA . ASP A 1 107 ? -1.406 13.927 8.331 1.00 90.56 107 ASP A CA 1
ATOM 814 C C . ASP A 1 107 ? -1.139 12.681 9.193 1.00 90.56 107 ASP A C 1
ATOM 816 O O . ASP A 1 107 ? -1.637 12.582 10.311 1.00 90.56 107 ASP A O 1
ATOM 820 N N . LEU A 1 108 ? -0.289 11.764 8.723 1.00 92.75 108 LEU A N 1
ATOM 821 C CA . LEU A 1 108 ? 0.195 10.651 9.528 1.00 92.75 108 LEU A CA 1
ATOM 822 C C . LEU A 1 108 ? 1.303 11.125 10.471 1.00 92.75 108 LEU A C 1
ATOM 824 O O . LEU A 1 108 ? 2.170 11.912 10.086 1.00 92.75 108 LEU A O 1
ATOM 828 N N . HIS A 1 109 ? 1.313 10.592 11.689 1.00 92.31 109 HIS A N 1
ATOM 829 C CA . HIS A 1 109 ? 2.414 10.757 12.638 1.00 92.31 109 HIS A CA 1
ATOM 830 C C . HIS A 1 109 ? 3.576 9.803 12.321 1.00 92.31 109 HIS A C 1
ATOM 832 O O . HIS A 1 109 ? 4.742 10.108 12.582 1.00 92.31 109 HIS A O 1
ATOM 838 N N . GLU A 1 110 ? 3.262 8.637 11.756 1.00 90.94 110 GLU A N 1
ATOM 839 C CA . GLU A 1 110 ? 4.240 7.602 11.456 1.00 90.94 110 GLU A CA 1
ATOM 840 C C . GLU A 1 110 ? 3.901 6.853 10.171 1.00 90.94 110 GLU A C 1
ATOM 842 O O . GLU A 1 110 ? 2.744 6.518 9.918 1.00 90.94 110 GLU A O 1
ATOM 847 N N . VAL A 1 111 ? 4.937 6.523 9.396 1.00 93.12 111 VAL A N 1
ATOM 848 C CA . VAL A 1 111 ? 4.833 5.606 8.262 1.00 93.12 111 VAL A CA 1
ATOM 849 C C . VAL A 1 111 ? 5.753 4.411 8.487 1.00 93.12 111 VAL A C 1
ATOM 851 O O . VAL A 1 111 ? 6.958 4.554 8.676 1.00 93.12 111 VAL A O 1
ATOM 854 N N . ILE A 1 112 ? 5.184 3.215 8.439 1.00 93.25 112 ILE A N 1
ATOM 855 C CA . ILE A 1 112 ? 5.887 1.942 8.477 1.00 93.25 112 ILE A CA 1
ATOM 856 C C . ILE A 1 112 ? 5.985 1.431 7.049 1.00 93.25 112 ILE A C 1
ATOM 858 O O . ILE A 1 112 ? 4.974 1.219 6.382 1.00 93.25 112 ILE A O 1
ATOM 862 N N . VAL A 1 113 ? 7.204 1.197 6.586 1.00 91.56 113 VAL A N 1
ATOM 863 C CA . VAL A 1 113 ? 7.434 0.582 5.282 1.00 91.56 113 VAL A CA 1
ATOM 864 C C . VAL A 1 113 ? 7.801 -0.879 5.497 1.00 91.56 113 VAL A C 1
ATOM 866 O O . VAL A 1 113 ? 8.722 -1.194 6.256 1.00 91.56 113 VAL A O 1
ATOM 869 N N . VAL A 1 114 ? 7.067 -1.765 4.830 1.00 91.19 114 VAL A N 1
ATOM 870 C CA . VAL A 1 114 ? 7.314 -3.203 4.810 1.00 91.19 114 VAL A CA 1
ATOM 871 C C . VAL A 1 114 ? 7.818 -3.586 3.424 1.00 91.19 114 VAL A C 1
ATOM 873 O O . VAL A 1 114 ? 7.070 -3.601 2.443 1.00 91.19 114 VAL A O 1
ATOM 876 N N . GLU A 1 115 ? 9.105 -3.907 3.354 1.00 84.31 115 GLU A N 1
ATOM 877 C CA . GLU A 1 115 ? 9.796 -4.290 2.124 1.00 84.31 115 GLU A CA 1
ATOM 878 C C . GLU A 1 115 ? 10.550 -5.609 2.329 1.00 84.31 115 GLU A C 1
ATOM 880 O O . GLU A 1 115 ? 10.828 -6.033 3.456 1.00 84.31 115 GLU A O 1
ATOM 885 N N . ASP A 1 116 ? 10.905 -6.263 1.225 1.00 78.88 116 ASP A N 1
ATOM 886 C CA . ASP A 1 116 ? 11.899 -7.337 1.251 1.00 78.88 116 ASP A CA 1
ATOM 887 C C . ASP A 1 116 ? 13.325 -6.738 1.284 1.00 78.88 116 ASP A C 1
ATOM 889 O O . ASP A 1 116 ? 13.507 -5.525 1.207 1.00 78.88 116 ASP A O 1
ATOM 893 N N . LYS A 1 117 ? 14.373 -7.567 1.375 1.00 64.50 117 LYS A N 1
ATOM 894 C CA . LYS A 1 117 ? 15.784 -7.138 1.492 1.00 64.50 117 LYS A CA 1
ATOM 895 C C . LYS A 1 117 ? 16.268 -6.174 0.395 1.00 64.50 117 LYS A C 1
ATOM 897 O O . LYS A 1 117 ? 17.315 -5.558 0.572 1.00 64.50 117 LYS A O 1
ATOM 902 N N . ARG A 1 118 ? 15.557 -6.063 -0.731 1.00 61.09 118 ARG A N 1
ATOM 903 C CA . ARG A 1 118 ? 15.803 -5.079 -1.794 1.00 61.09 118 ARG A CA 1
ATOM 904 C C . ARG A 1 118 ? 14.750 -3.979 -1.659 1.00 61.09 118 ARG A C 1
ATOM 906 O O . ARG A 1 118 ? 13.652 -4.131 -2.191 1.00 61.09 118 ARG A O 1
ATOM 913 N N . GLY A 1 119 ? 15.065 -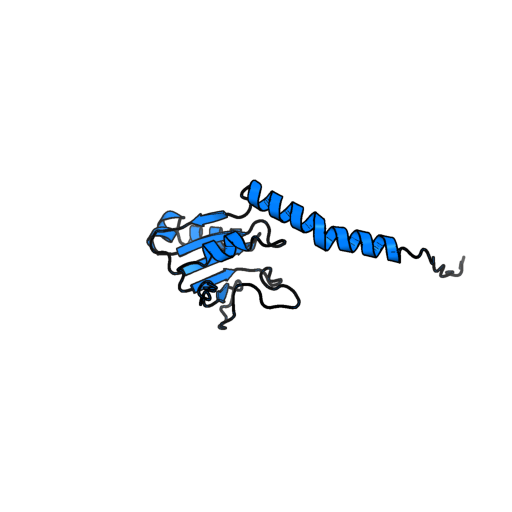2.933 -0.897 1.00 60.53 119 GLY A N 1
ATOM 914 C CA . GLY A 1 119 ? 14.128 -1.837 -0.653 1.00 60.53 119 GLY A CA 1
ATOM 915 C C . GLY A 1 119 ? 13.747 -1.123 -1.948 1.00 60.53 119 GLY A C 1
ATOM 916 O O . GLY A 1 119 ? 14.601 -0.929 -2.813 1.00 60.53 119 GLY A O 1
ATOM 917 N N . PHE A 1 120 ? 12.469 -0.773 -2.117 1.00 68.38 120 PHE A N 1
ATOM 918 C CA . PHE A 1 120 ? 11.981 -0.123 -3.339 1.00 68.38 120 PHE A CA 1
ATOM 919 C C . PHE A 1 120 ? 11.847 1.391 -3.188 1.00 68.38 120 PHE A C 1
ATOM 921 O O . PHE A 1 120 ? 11.858 2.116 -4.182 1.00 68.38 120 PHE A O 1
ATOM 928 N N . LEU A 1 121 ? 11.746 1.880 -1.952 1.00 65.25 121 LEU A N 1
ATOM 929 C CA . LEU A 1 121 ? 11.777 3.310 -1.656 1.00 65.25 121 LEU A CA 1
ATOM 930 C C . LEU A 1 121 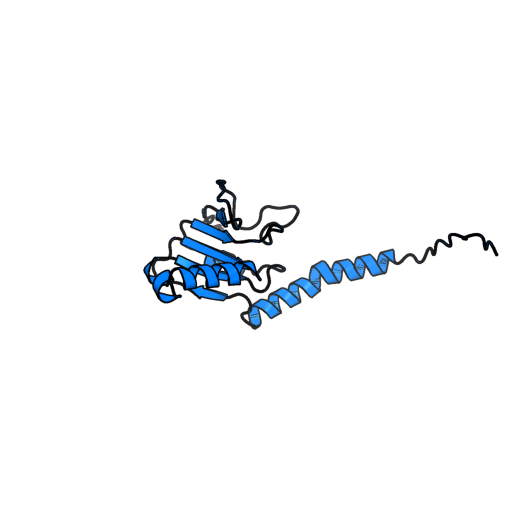? 13.193 3.906 -1.675 1.00 65.25 121 LEU A C 1
ATOM 932 O O . LEU A 1 121 ? 13.347 5.128 -1.639 1.00 65.25 121 LEU A O 1
ATOM 936 N N . GLU A 1 122 ? 14.227 3.067 -1.754 1.00 53.72 122 GLU A N 1
ATOM 937 C CA . GLU A 1 122 ? 15.622 3.485 -1.877 1.00 53.72 122 GLU A CA 1
ATOM 938 C C . GLU A 1 122 ? 16.000 3.587 -3.370 1.00 53.72 122 GLU A C 1
ATOM 940 O O . GLU A 1 122 ? 16.301 2.592 -4.028 1.00 53.72 122 GLU A O 1
ATOM 945 N N . LYS A 1 123 ? 15.998 4.805 -3.934 1.00 52.06 123 LYS A N 1
ATOM 946 C CA . LYS A 1 123 ? 16.739 5.067 -5.181 1.00 52.06 123 LYS A CA 1
ATOM 947 C C . LYS A 1 123 ? 18.241 4.959 -4.867 1.00 52.06 123 LYS A C 1
ATOM 949 O O . LYS A 1 123 ? 18.672 5.523 -3.858 1.00 52.06 123 LYS A O 1
ATOM 954 N N . PRO A 1 124 ? 19.072 4.325 -5.714 1.00 38.88 124 PRO A N 1
ATOM 955 C CA . PRO A 1 124 ? 20.514 4.514 -5.635 1.00 38.88 124 PRO A CA 1
ATOM 956 C C . PRO A 1 124 ? 20.820 5.997 -5.902 1.00 38.88 124 PRO A C 1
ATOM 958 O O . PRO A 1 124 ? 20.640 6.465 -7.022 1.00 38.88 124 PRO A O 1
ATOM 961 N N . GLY A 1 125 ? 21.232 6.747 -4.877 1.00 48.47 125 GLY A N 1
ATOM 962 C CA . GLY A 1 125 ? 21.889 8.049 -5.049 1.00 48.47 125 GLY A CA 1
ATOM 963 C C . GLY A 1 125 ? 21.301 9.235 -4.289 1.00 48.47 125 GLY A C 1
ATOM 964 O O . GLY A 1 125 ? 22.080 10.038 -3.794 1.00 48.47 125 GLY A O 1
ATOM 965 N N . GLU A 1 126 ? 19.983 9.365 -4.123 1.00 41.62 126 GLU A N 1
ATOM 966 C CA . GLU A 1 126 ? 19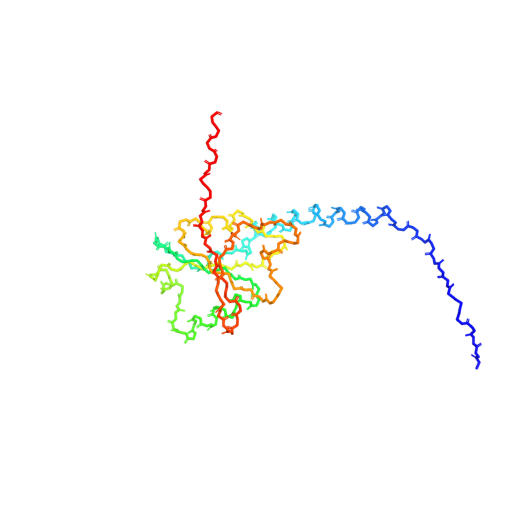.407 10.566 -3.493 1.00 41.62 126 GLU A CA 1
ATOM 967 C C . GLU A 1 126 ? 18.155 10.241 -2.676 1.00 41.62 126 GLU A C 1
ATOM 969 O O . GLU A 1 126 ? 17.265 9.517 -3.124 1.00 41.62 126 GLU A O 1
ATOM 974 N N . GLY A 1 127 ? 18.123 10.758 -1.443 1.00 44.00 127 GLY A N 1
ATOM 975 C CA . GLY A 1 127 ? 17.113 10.474 -0.426 1.00 44.00 127 GLY A CA 1
ATOM 976 C C . GLY A 1 127 ? 15.682 10.534 -0.958 1.00 44.00 127 GLY A C 1
ATOM 977 O O . GLY A 1 127 ? 15.208 11.587 -1.378 1.00 44.00 127 GLY A O 1
ATOM 978 N N . GLY A 1 128 ? 14.999 9.388 -0.908 1.00 45.06 128 GLY A N 1
ATOM 979 C CA . GLY A 1 128 ? 13.587 9.268 -1.253 1.00 45.06 128 GLY A CA 1
ATOM 980 C C . GLY A 1 128 ? 12.675 10.139 -0.370 1.00 45.06 128 GLY A C 1
ATOM 981 O O . GLY A 1 128 ? 13.114 10.687 0.644 1.00 45.06 128 GLY A O 1
ATOM 982 N N . PRO A 1 129 ? 11.379 10.251 -0.718 1.00 48.81 129 PRO A N 1
ATOM 983 C CA . PRO A 1 129 ? 10.424 11.170 -0.079 1.00 48.81 129 PRO A CA 1
ATOM 984 C C . PRO A 1 129 ? 10.112 10.859 1.397 1.00 48.81 129 PRO A C 1
ATOM 986 O O . PRO A 1 129 ? 9.374 11.600 2.039 1.00 48.81 129 PRO A O 1
ATOM 989 N N . LEU A 1 130 ? 10.653 9.770 1.942 1.00 49.50 130 LEU A N 1
ATOM 990 C CA . LEU A 1 130 ? 10.415 9.281 3.294 1.00 49.50 130 LEU A CA 1
ATOM 991 C C . LEU A 1 130 ? 11.762 9.271 4.043 1.00 49.50 130 LEU A C 1
ATOM 993 O O . LEU A 1 130 ? 12.620 8.428 3.780 1.00 49.50 130 LEU A O 1
ATOM 997 N N . ARG A 1 131 ? 11.988 10.250 4.938 1.00 41.66 131 ARG A N 1
ATOM 998 C CA . ARG A 1 131 ? 13.258 10.404 5.682 1.00 41.66 131 ARG A CA 1
ATOM 999 C C . ARG A 1 131 ? 13.339 9.505 6.934 1.00 41.66 131 ARG A C 1
ATOM 1001 O O . ARG A 1 131 ? 12.378 9.309 7.668 1.00 41.66 131 ARG A O 1
ATOM 1008 N N . ARG A 1 132 ? 14.543 8.966 7.159 1.00 48.25 132 ARG A N 1
ATOM 1009 C CA . ARG A 1 132 ? 14.943 7.915 8.124 1.00 48.25 132 ARG A CA 1
ATOM 1010 C C . ARG A 1 132 ? 14.760 8.282 9.613 1.00 48.25 132 ARG A C 1
ATOM 1012 O O . ARG A 1 132 ? 15.241 9.328 10.025 1.00 48.25 132 ARG A O 1
ATOM 1019 N N . HIS A 1 133 ? 14.258 7.339 10.430 1.00 31.14 133 HIS A N 1
ATOM 1020 C CA . HIS A 1 133 ? 14.597 7.183 11.864 1.00 31.14 133 HIS A CA 1
ATOM 1021 C C . HIS A 1 133 ? 14.635 5.686 12.257 1.00 31.14 133 HIS A C 1
ATOM 1023 O O . HIS A 1 133 ? 13.731 4.929 11.931 1.00 31.14 133 HIS A O 1
ATOM 1029 N N . GLU A 1 134 ? 15.699 5.231 12.925 1.00 32.94 134 GLU A N 1
ATOM 1030 C CA . GLU A 1 134 ? 16.083 3.809 13.005 1.00 32.94 134 GLU A CA 1
ATOM 1031 C C . GLU A 1 134 ? 15.706 3.134 14.345 1.00 32.94 134 GLU A C 1
ATOM 1033 O O . GLU A 1 134 ? 16.108 3.602 15.409 1.00 32.94 134 GLU A O 1
ATOM 1038 N N . ARG A 1 135 ? 14.995 1.993 14.302 1.00 33.78 135 ARG A N 1
ATOM 1039 C CA . ARG A 1 135 ? 15.098 0.881 15.279 1.00 33.78 135 ARG A CA 1
ATOM 1040 C C . ARG A 1 135 ? 14.518 -0.409 14.680 1.00 33.78 135 ARG A C 1
ATOM 1042 O O . ARG A 1 135 ? 13.471 -0.384 14.045 1.00 33.78 135 ARG A O 1
ATOM 1049 N N . ALA A 1 136 ? 15.234 -1.520 14.850 1.00 29.12 136 ALA A N 1
ATOM 1050 C CA . ALA A 1 136 ? 14.990 -2.793 14.167 1.00 29.12 136 ALA A CA 1
ATOM 1051 C C . ALA A 1 136 ? 13.986 -3.707 14.895 1.00 29.12 136 ALA A C 1
ATOM 1053 O O . ALA A 1 136 ? 14.095 -3.892 16.107 1.00 29.12 136 ALA A O 1
ATOM 1054 N N . ALA A 1 137 ? 13.105 -4.374 14.142 1.00 29.80 137 ALA A N 1
ATOM 1055 C CA . ALA A 1 137 ? 12.362 -5.556 14.584 1.00 29.80 137 ALA A CA 1
ATOM 1056 C C . ALA A 1 137 ? 12.693 -6.753 13.672 1.00 29.80 137 ALA A C 1
ATOM 1058 O O . ALA A 1 137 ? 12.852 -6.610 12.459 1.00 29.80 137 ALA A O 1
ATOM 1059 N N . ARG A 1 138 ? 12.882 -7.934 14.273 1.00 28.64 138 ARG A N 1
ATOM 1060 C CA . ARG A 1 138 ? 13.264 -9.178 13.588 1.00 28.64 138 ARG A CA 1
ATOM 1061 C C . ARG A 1 138 ? 12.013 -9.911 13.090 1.00 28.64 138 ARG A C 1
ATOM 1063 O O . ARG A 1 138 ? 11.093 -10.117 13.868 1.00 28.64 138 ARG A O 1
ATOM 1070 N N . GLY A 1 139 ? 12.057 -10.377 11.838 1.00 36.09 139 GLY A N 1
ATOM 1071 C CA . GLY A 1 139 ? 11.023 -11.213 11.209 1.00 36.09 139 GLY A CA 1
ATOM 1072 C C . GLY A 1 139 ? 10.129 -10.420 10.253 1.00 36.09 139 GLY A C 1
ATOM 1073 O O . GLY A 1 139 ? 9.027 -10.041 10.617 1.00 36.09 139 GLY A O 1
ATOM 1074 N N . GLY A 1 140 ? 10.628 -10.163 9.036 1.00 43.81 140 GLY A N 1
ATOM 1075 C CA . GLY A 1 140 ? 10.087 -9.154 8.114 1.00 43.81 140 GLY A CA 1
ATOM 1076 C C . GLY A 1 140 ? 10.627 -7.770 8.481 1.00 43.81 140 GLY A C 1
ATOM 1077 O O . GLY A 1 140 ? 10.446 -7.319 9.607 1.00 43.81 140 GLY A O 1
ATOM 1078 N N . GLN A 1 141 ? 11.373 -7.111 7.588 1.00 45.44 141 GLN A N 1
ATOM 1079 C CA . GLN A 1 141 ? 11.919 -5.785 7.897 1.00 45.44 141 GLN A CA 1
ATOM 1080 C C . GLN A 1 141 ? 10.793 -4.744 7.842 1.00 45.44 141 GLN A C 1
ATOM 1082 O O . GLN A 1 141 ? 10.563 -4.123 6.811 1.00 45.44 141 GLN A O 1
ATOM 1087 N N . ALA A 1 142 ? 10.092 -4.554 8.958 1.00 48.09 142 ALA A N 1
ATOM 1088 C CA . ALA A 1 142 ? 9.297 -3.358 9.189 1.00 48.09 142 ALA A CA 1
ATOM 1089 C C . ALA A 1 142 ? 10.248 -2.231 9.612 1.00 48.09 142 ALA A C 1
ATOM 1091 O O . ALA A 1 142 ? 10.992 -2.368 10.589 1.00 48.09 142 ALA A O 1
ATOM 1092 N N . ARG A 1 143 ? 10.262 -1.136 8.851 1.00 54.50 143 ARG A N 1
ATOM 1093 C CA . ARG A 1 143 ? 11.083 0.047 9.138 1.00 54.50 143 ARG A CA 1
ATOM 1094 C C . ARG A 1 143 ? 10.176 1.236 9.445 1.00 54.50 143 ARG A C 1
ATOM 1096 O O . ARG A 1 143 ? 9.232 1.489 8.702 1.00 54.50 143 ARG A O 1
ATOM 1103 N N . ARG A 1 144 ? 10.476 1.970 10.519 1.00 46.94 144 ARG A N 1
ATOM 1104 C CA . ARG A 1 144 ? 9.800 3.223 10.884 1.00 46.94 144 ARG A CA 1
ATOM 1105 C C . ARG A 1 144 ? 10.385 4.385 10.073 1.00 46.94 144 ARG A C 1
ATOM 1107 O O . ARG A 1 144 ? 11.600 4.550 9.997 1.00 46.94 144 ARG A O 1
ATOM 1114 N N . VAL A 1 145 ? 9.522 5.214 9.505 1.00 52.62 145 VAL A N 1
ATOM 1115 C CA . VAL A 1 145 ? 9.854 6.496 8.879 1.00 52.62 145 VAL A CA 1
ATOM 1116 C C . VAL A 1 145 ? 9.050 7.571 9.611 1.00 52.62 145 VAL A C 1
ATOM 1118 O O . VAL A 1 145 ? 7.827 7.476 9.720 1.00 52.62 145 VAL A O 1
ATOM 1121 N N . GLY A 1 146 ? 9.736 8.581 10.149 1.00 47.06 146 GLY A N 1
ATOM 1122 C CA . GLY A 1 146 ? 9.076 9.743 10.742 1.00 47.06 146 GLY A CA 1
ATOM 1123 C C . GLY A 1 146 ? 8.608 10.697 9.647 1.00 47.06 146 GLY A C 1
ATOM 1124 O O . GLY A 1 146 ? 9.407 11.115 8.810 1.00 47.06 146 GLY A O 1
ATOM 1125 N N . SER A 1 147 ? 7.330 11.058 9.644 1.00 45.16 147 SER A N 1
ATOM 1126 C CA . SER A 1 147 ? 6.781 12.082 8.756 1.00 45.16 147 SER A CA 1
ATOM 1127 C C . SER A 1 147 ? 6.879 13.450 9.432 1.00 45.16 1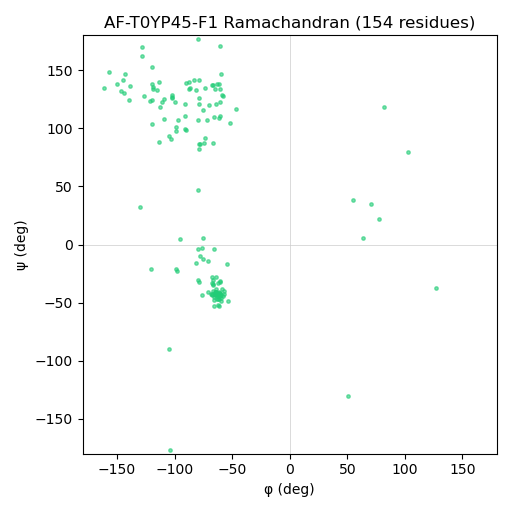47 SER A C 1
ATOM 1129 O O . SER A 1 147 ? 6.031 13.851 10.223 1.00 45.16 147 SER A O 1
ATOM 1131 N N . ARG A 1 148 ? 7.905 14.227 9.080 1.00 43.34 148 ARG A N 1
ATOM 1132 C CA . ARG A 1 148 ? 7.750 15.685 9.046 1.00 43.34 148 ARG A CA 1
ATOM 1133 C C . ARG A 1 148 ? 7.659 16.061 7.577 1.00 43.34 148 ARG A C 1
ATOM 1135 O O . ARG A 1 148 ? 8.674 16.153 6.896 1.00 43.34 148 ARG A O 1
ATOM 1142 N N . ALA A 1 149 ? 6.429 16.150 7.075 1.00 43.06 149 ALA A N 1
ATOM 1143 C CA . ALA A 1 149 ? 6.181 16.750 5.775 1.00 43.06 149 ALA A CA 1
ATOM 1144 C C . ALA A 1 149 ? 6.674 18.202 5.842 1.00 43.06 149 ALA A C 1
ATOM 1146 O O . ALA A 1 149 ? 6.252 18.944 6.732 1.00 43.06 149 ALA A O 1
ATOM 1147 N N . ASP A 1 150 ? 7.590 18.591 4.954 1.00 43.31 150 ASP A N 1
ATOM 1148 C CA . ASP A 1 150 ? 7.927 20.004 4.805 1.00 43.31 150 ASP A CA 1
ATOM 1149 C C . ASP A 1 150 ? 6.653 20.762 4.392 1.00 43.31 150 ASP A C 1
ATOM 1151 O O . ASP A 1 150 ? 5.912 20.285 3.521 1.00 43.31 150 ASP A O 1
ATOM 1155 N N . PRO A 1 151 ? 6.352 21.914 5.020 1.00 37.12 151 PRO A N 1
ATOM 1156 C CA . PRO A 1 151 ? 5.221 22.730 4.612 1.00 37.12 151 PRO A CA 1
ATOM 1157 C C . PRO A 1 151 ? 5.402 23.170 3.150 1.00 37.12 151 PRO A C 1
ATOM 1159 O O . PRO A 1 151 ? 6.535 23.390 2.714 1.00 37.12 151 PRO A O 1
ATOM 1162 N N . PRO A 1 152 ? 4.311 23.309 2.373 1.00 42.56 152 PRO A N 1
ATOM 1163 C CA . PRO A 1 152 ? 4.410 23.765 0.995 1.00 42.56 152 PRO A CA 1
ATOM 1164 C C . PRO A 1 152 ? 5.079 25.143 0.952 1.00 42.56 152 PRO A C 1
ATOM 1166 O O . PRO A 1 152 ? 4.669 26.063 1.664 1.00 42.56 152 PRO A O 1
ATOM 1169 N N . ASP A 1 153 ? 6.114 25.250 0.117 1.00 47.34 153 ASP A N 1
ATOM 1170 C CA . ASP A 1 153 ? 6.857 26.474 -0.178 1.00 47.34 153 ASP A CA 1
ATOM 1171 C C . ASP A 1 153 ? 5.874 27.582 -0.586 1.00 47.34 153 ASP A C 1
ATOM 1173 O O . ASP A 1 153 ? 5.303 27.566 -1.679 1.00 47.34 153 ASP A O 1
ATOM 1177 N N . ARG A 1 154 ? 5.625 28.528 0.326 1.00 47.09 154 ARG A N 1
ATOM 1178 C CA . ARG A 1 154 ? 4.893 29.756 0.014 1.00 47.09 154 ARG A CA 1
ATOM 1179 C C . ARG A 1 154 ? 5.858 30.700 -0.692 1.00 47.09 154 ARG A C 1
ATOM 1181 O O . ARG A 1 154 ? 6.458 31.558 -0.048 1.00 47.09 154 ARG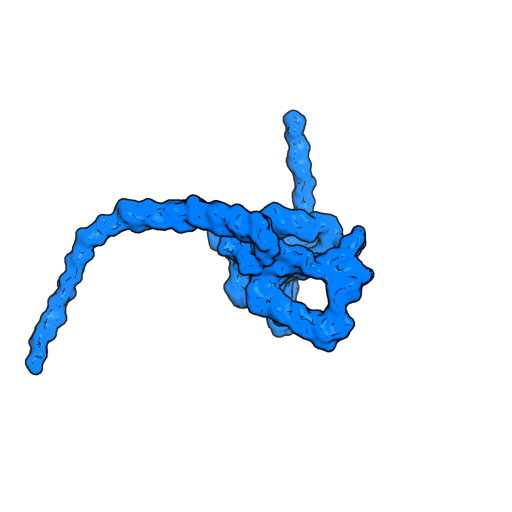 A O 1
ATOM 1188 N N . ARG A 1 155 ? 5.970 30.576 -2.013 1.00 46.69 155 ARG A N 1
ATOM 1189 C CA . ARG A 1 155 ? 6.437 31.691 -2.843 1.00 46.69 155 ARG A CA 1
ATOM 1190 C C . ARG A 1 155 ? 5.229 32.502 -3.287 1.00 46.69 155 ARG A C 1
ATOM 1192 O O . ARG A 1 155 ? 4.382 32.003 -4.027 1.00 46.69 155 ARG A O 1
ATOM 1199 N N . GLY A 1 156 ? 5.141 33.707 -2.728 1.00 43.84 156 GLY A N 1
ATOM 1200 C CA . GLY A 1 156 ? 4.494 34.842 -3.380 1.00 43.84 156 GLY A CA 1
ATOM 1201 C C . GLY A 1 156 ? 5.413 35.470 -4.418 1.00 43.84 156 GLY A C 1
ATOM 1202 O O . GLY A 1 156 ? 6.568 34.998 -4.551 1.00 43.84 156 GLY A O 1
#

Foldseek 3Di:
DDDDDDDDDDPPCCPVVVVVVVCCVVPVVLVVVLVVCVVVVVKDWQAAAPQAAEEEEEEDVQLVVVVVVCVVVVHDRVNCRVVNYIYIYDDPLPVDPLVVVVVRLPPHQKYKYFYDPPDSQDDPPDHGPFDADDDADPDTTTGITGDPDDPPDDDD

Sequence (156 aa):
DGVAFTHRVTAQLLGATLIELERSLYGSRLEMARRYAALNGLDRVTAHGARDVVGIVAAGPAYRAVEHALRRAGLDERDLADAGVRLVKVAVPHPLNEVLVREFARDLHEVIVVEDKRGFLEKPGEGGPLRRHERAARGGQARRVGSRADPPDRRG

Mean predicted aligned error: 12.68 Å

Radius of gyration: 21.45 Å; Cα contacts (8 Å, |Δi|>4): 214; chains: 1; bounding box: 55×68×48 Å

Solvent-accessible surface area (backbone atoms only — not comparable to full-atom values): 9170 Å² total; per-residue (Å²): 135,88,75,77,87,75,88,76,85,78,84,75,80,50,62,69,64,49,51,51,51,48,49,42,52,75,43,62,50,38,52,50,51,38,51,51,37,60,78,66,54,54,48,41,76,74,23,64,38,100,64,32,36,37,32,41,42,19,36,62,71,41,32,55,50,50,55,52,51,35,49,73,72,71,42,52,52,62,55,30,16,77,69,16,30,26,33,35,41,33,62,48,52,76,54,60,60,63,66,61,54,54,61,66,52,55,81,25,62,33,37,35,40,34,45,59,100,72,57,63,70,60,55,94,87,59,88,42,100,71,49,86,48,92,68,89,54,90,84,67,54,52,39,49,27,54,54,77,76,77,76,80,84,83,76,128

Secondary structure (DSSP, 8-state):
--------------HHHHHHHHHHIIIIIHHHHHHHHHHTT-SEEEE--TT--EEEEEEHHHHHHHHHHHHHTT--HHHHHHTTEEEEEES--SS--HHHHHHHHTT-SEEEEEE-SS-SS--SSS--SS-B-----SSSEEEEEE--PPPP----

Organism: NCBI:txid410659

Nearest PDB structures (foldseek):
  3l84-assembly1_A  TM=4.978E-01  e=1.824E-01  Campylobacter jejuni subsp. jejuni NCTC 11168 = ATCC 700819
  1r9j-assembly1_A  TM=5.825E-01  e=5.168E-01  Leishmania mexicana mexicana
  5iai-assembly1_A  TM=3.125E-01  e=2.806E+00  Rhizobium rhizogenes K84